Protein AF-A0A139D2P1-F1 (afdb_monomer_lite)

Foldseek 3Di:
DDQDQDPCLVVQLVPDDDDDPDFPLQNVLVNLLSCVVRRVQEAEEEQPCCVPSSNDHPVFDECDVPDRRTRYYHNHNQQQVRLQVLLVVQVVDSHAYEYEDALLCVVVNVVSVVVCVVVVRNYHYRHPQAAPVVPPVPDSRGDDPRPD

pLDDT: mean 96.01, std 5.91, range [55.03, 98.88]

Sequence (148 aa):
MSLKLPVDLKEEIMDLEIEAPIATRKSAGAALAKAFEIVPYLVGGSADLAPSTKTYNGEYGEVQKGDYSGRNLRFGVREHAMGAVVNGISLHQGFRPFAATFLVFSDYMRPAIRLAALMKQPVIYVFTHDSIFVGEDGPTHQPVEHVE

Secondary structure (DSSP, 8-state):
--PPPPTTHHHHHHT----SS--HHHHHHHHHHHHHHH-TTEEEEESS-HHHHT---TTS-B-BTTB----EEE--S-HHHHHHHHHHHHHH-S-EEEEEEEGGGHHHHHHHHHHHHHTT---EEEEE--SGGG-TT-GGGS-SSS--

Radius of gyration: 15.49 Å; chains: 1; bounding box: 38×34×37 Å

Structure (mmCIF, N/CA/C/O backbone):
data_AF-A0A139D2P1-F1
#
_entry.id   AF-A0A139D2P1-F1
#
loop_
_atom_site.group_PDB
_atom_site.id
_atom_site.type_symbol
_atom_site.label_atom_id
_atom_site.label_alt_id
_atom_site.label_comp_id
_atom_site.label_asym_id
_atom_site.label_entity_id
_atom_site.label_seq_id
_atom_site.pdbx_PDB_ins_code
_atom_site.Cartn_x
_atom_site.Cartn_y
_atom_site.Cartn_z
_atom_site.occupancy
_atom_site.B_iso_or_equiv
_atom_site.auth_seq_id
_atom_site.auth_comp_id
_atom_site.auth_asym_id
_atom_site.auth_atom_id
_atom_site.pdbx_PDB_model_num
ATOM 1 N N . MET A 1 1 ? -18.059 6.715 12.583 1.00 55.03 1 MET A N 1
ATOM 2 C CA . MET A 1 1 ? -17.068 7.515 13.349 1.00 55.03 1 MET A CA 1
ATOM 3 C C . MET A 1 1 ? -16.156 8.226 12.361 1.00 55.03 1 MET A C 1
ATOM 5 O O . MET A 1 1 ? -15.682 7.580 11.439 1.00 55.03 1 MET A O 1
ATOM 9 N N . SER A 1 2 ? -15.919 9.530 12.522 1.00 70.69 2 SER A N 1
ATOM 10 C CA . SER A 1 2 ? -14.915 10.246 11.720 1.00 70.69 2 SER A CA 1
ATOM 11 C C . SER A 1 2 ? -13.520 9.892 12.245 1.00 70.69 2 SER A C 1
ATOM 13 O O . SER A 1 2 ? -13.217 10.190 13.401 1.00 70.69 2 SER A O 1
ATOM 15 N N . LEU A 1 3 ? -12.701 9.211 11.435 1.00 86.25 3 LEU A N 1
ATOM 16 C CA . LEU A 1 3 ? -11.292 8.976 11.759 1.00 86.25 3 LEU A CA 1
ATOM 17 C C . LEU A 1 3 ? -10.577 10.325 11.804 1.00 86.25 3 LEU A C 1
ATOM 19 O O . LEU A 1 3 ? -10.519 11.029 10.796 1.00 86.25 3 LEU A O 1
ATOM 23 N N . LYS A 1 4 ? -10.037 10.683 12.968 1.00 86.94 4 LYS A N 1
ATOM 24 C CA . LYS A 1 4 ? -9.191 11.867 13.108 1.00 86.94 4 LYS A CA 1
ATOM 25 C C . LYS A 1 4 ? -7.755 11.476 12.797 1.00 86.94 4 LYS A C 1
ATOM 27 O O . LYS A 1 4 ? -7.248 10.500 13.353 1.00 86.94 4 LYS A O 1
ATOM 32 N N . LEU A 1 5 ? -7.122 12.210 11.889 1.00 87.62 5 LEU A N 1
ATOM 33 C CA . LEU A 1 5 ? -5.680 12.107 11.709 1.00 87.62 5 LEU A CA 1
ATOM 34 C C . LEU A 1 5 ? -4.988 12.626 12.980 1.00 87.62 5 LEU A C 1
ATOM 36 O O . LEU A 1 5 ? -5.475 13.601 13.562 1.00 87.62 5 LEU A O 1
ATOM 40 N N . PRO A 1 6 ? -3.895 11.986 13.418 1.00 87.50 6 PRO A N 1
ATOM 41 C CA . PRO A 1 6 ? -2.994 12.562 14.412 1.00 87.50 6 PRO A CA 1
ATOM 42 C C . PRO A 1 6 ? -2.511 13.945 13.946 1.00 87.50 6 PRO A C 1
ATOM 44 O O . PRO A 1 6 ? -2.293 14.149 12.750 1.00 87.50 6 PRO A O 1
ATOM 47 N N . VAL A 1 7 ? -2.432 14.907 14.871 1.00 80.31 7 VAL A N 1
ATOM 48 C CA . VAL A 1 7 ? -2.193 16.336 14.561 1.00 80.31 7 VAL A CA 1
ATOM 49 C C . VAL A 1 7 ? -0.799 16.563 13.962 1.00 80.31 7 VAL A C 1
ATOM 51 O O . VAL A 1 7 ? -0.619 17.443 13.128 1.00 80.31 7 VAL A O 1
ATOM 54 N N . ASP A 1 8 ? 0.142 15.716 14.345 1.00 90.19 8 ASP A N 1
ATOM 55 C CA . ASP A 1 8 ? 1.571 15.709 14.046 1.00 90.19 8 ASP A CA 1
ATOM 56 C C . ASP A 1 8 ? 1.956 14.814 12.857 1.00 90.19 8 ASP A C 1
ATOM 58 O O . ASP A 1 8 ? 3.090 14.878 12.393 1.00 90.19 8 ASP A O 1
ATOM 62 N N . LEU A 1 9 ? 1.029 14.020 12.298 1.00 91.19 9 LEU A N 1
ATOM 63 C CA . LEU A 1 9 ? 1.348 13.023 11.261 1.00 91.19 9 LEU A CA 1
ATOM 64 C C . LEU A 1 9 ? 2.147 13.608 10.088 1.00 91.19 9 LEU A C 1
ATOM 66 O O . LEU A 1 9 ? 3.048 12.962 9.566 1.00 91.19 9 LEU A O 1
ATOM 70 N N . LYS A 1 10 ? 1.787 14.808 9.627 1.00 92.00 10 LYS A N 1
ATOM 71 C CA . LYS A 1 10 ? 2.475 15.433 8.494 1.00 92.00 10 LYS A CA 1
ATOM 72 C C . LYS A 1 10 ? 3.916 15.801 8.852 1.00 92.00 10 LYS A C 1
ATOM 74 O O . LYS A 1 10 ? 4.801 15.540 8.047 1.00 92.00 10 LYS A O 1
ATOM 79 N N . GLU A 1 11 ? 4.118 16.418 10.011 1.00 94.00 11 GLU A N 1
ATOM 80 C CA . GLU A 1 11 ? 5.431 16.866 10.490 1.00 94.00 11 GLU A CA 1
ATOM 81 C C . GLU A 1 11 ? 6.333 15.652 10.720 1.00 94.00 11 GLU A C 1
ATOM 83 O O . GLU A 1 11 ? 7.369 15.532 10.079 1.00 94.00 11 GLU A O 1
ATOM 88 N N . GLU A 1 12 ? 5.843 14.657 11.460 1.00 94.12 12 GLU A N 1
ATOM 89 C CA . GLU A 1 12 ? 6.552 13.405 11.747 1.00 94.12 12 GLU A CA 1
ATOM 90 C C . GLU A 1 12 ? 7.000 12.633 10.494 1.00 94.12 12 GLU A C 1
ATOM 92 O O . GLU A 1 12 ? 8.020 11.949 10.522 1.00 94.12 12 GLU A O 1
ATOM 97 N N . ILE A 1 13 ? 6.242 12.704 9.394 1.00 93.94 13 ILE A N 1
ATOM 98 C CA . ILE A 1 13 ? 6.622 12.073 8.120 1.00 93.94 13 ILE A CA 1
ATOM 99 C C . ILE A 1 13 ? 7.617 12.939 7.339 1.00 93.94 13 ILE A C 1
ATOM 101 O O . ILE A 1 13 ? 8.504 12.393 6.685 1.00 93.94 13 ILE A O 1
ATOM 105 N N . MET A 1 14 ? 7.465 14.266 7.365 1.00 91.50 14 MET A N 1
ATOM 106 C CA . MET A 1 14 ? 8.364 15.188 6.661 1.00 91.50 14 MET A CA 1
ATOM 107 C C . MET A 1 14 ? 9.737 15.301 7.329 1.00 91.50 14 MET A C 1
ATOM 109 O O . MET A 1 14 ? 10.720 15.519 6.625 1.00 91.50 14 MET A O 1
ATOM 113 N N . ASP A 1 15 ? 9.800 15.098 8.643 1.00 94.12 15 ASP A N 1
ATOM 114 C CA . ASP A 1 15 ? 11.029 15.154 9.436 1.00 94.12 15 ASP A CA 1
ATOM 115 C C . ASP A 1 15 ? 11.814 13.829 9.418 1.00 94.12 15 ASP A C 1
ATOM 117 O O . ASP A 1 15 ? 12.882 13.726 10.021 1.00 94.12 15 ASP A O 1
ATOM 121 N N . LEU A 1 16 ? 11.324 12.800 8.710 1.00 94.25 16 LEU A N 1
ATOM 122 C CA . LEU A 1 16 ? 12.067 11.555 8.520 1.00 94.25 16 LEU A CA 1
ATOM 123 C C . LEU A 1 16 ? 13.367 11.808 7.751 1.00 94.25 16 LEU A C 1
ATOM 125 O O . LEU A 1 16 ? 13.364 12.115 6.556 1.00 94.25 16 LEU A O 1
ATOM 129 N N . GLU A 1 17 ? 14.493 11.569 8.416 1.00 94.00 17 GLU A N 1
ATOM 130 C CA . GLU A 1 17 ? 15.806 11.565 7.780 1.00 94.00 17 GLU A CA 1
ATOM 131 C C . GLU A 1 17 ? 15.959 10.317 6.896 1.00 94.00 17 GLU A C 1
ATOM 133 O O . GLU A 1 17 ? 16.138 9.194 7.372 1.00 94.00 17 GLU A O 1
ATOM 138 N N . ILE A 1 18 ? 15.872 10.509 5.578 1.00 93.31 18 ILE A N 1
ATOM 139 C CA . ILE A 1 18 ? 16.052 9.450 4.582 1.00 93.31 18 ILE A CA 1
ATOM 140 C C . ILE A 1 18 ? 17.279 9.779 3.733 1.00 93.31 18 ILE A C 1
ATOM 142 O O . ILE A 1 18 ? 17.271 10.720 2.941 1.00 93.31 18 ILE A O 1
ATOM 146 N N . GLU A 1 19 ? 18.327 8.970 3.869 1.00 93.94 19 GLU A N 1
ATOM 147 C CA . GLU A 1 19 ? 19.555 9.119 3.087 1.00 93.94 19 GLU A CA 1
ATOM 148 C C . GLU A 1 19 ? 19.304 8.849 1.591 1.00 93.94 19 GLU A C 1
ATOM 150 O O . GLU A 1 19 ? 18.708 7.836 1.210 1.00 93.94 19 GLU A O 1
ATOM 155 N N . ALA A 1 20 ? 19.772 9.764 0.738 1.00 92.69 20 ALA A N 1
ATOM 156 C CA . ALA A 1 20 ? 19.673 9.690 -0.718 1.00 92.69 20 ALA A CA 1
ATOM 157 C C . ALA A 1 20 ? 21.047 9.371 -1.352 1.00 92.69 20 ALA A C 1
ATOM 159 O O . ALA A 1 20 ? 22.069 9.791 -0.812 1.00 92.69 20 ALA A O 1
ATOM 160 N N . PRO A 1 21 ? 21.104 8.693 -2.519 1.00 94.56 21 PRO A N 1
ATOM 161 C CA . PRO A 1 21 ? 19.982 8.293 -3.370 1.00 94.56 21 PRO A CA 1
ATOM 162 C C . PRO A 1 21 ? 19.259 7.034 -2.871 1.00 94.56 21 PRO A C 1
ATOM 164 O O . PRO A 1 21 ? 19.872 6.069 -2.417 1.00 94.56 21 PRO A O 1
ATOM 167 N N . ILE A 1 22 ? 17.932 7.018 -3.013 1.00 96.94 22 ILE A N 1
ATOM 168 C CA . ILE A 1 22 ? 17.082 5.903 -2.588 1.00 96.94 22 ILE A CA 1
ATOM 169 C C . ILE A 1 22 ? 15.903 5.717 -3.547 1.00 96.94 22 ILE A C 1
ATOM 171 O O . ILE A 1 22 ? 15.358 6.681 -4.078 1.00 96.94 22 ILE A O 1
ATOM 175 N N . ALA A 1 23 ? 15.482 4.469 -3.763 1.00 97.50 23 ALA A N 1
ATOM 176 C CA . ALA A 1 23 ? 14.272 4.185 -4.529 1.00 97.50 23 ALA A CA 1
ATOM 177 C C . ALA A 1 23 ? 13.020 4.650 -3.766 1.00 97.50 23 ALA A C 1
ATOM 179 O O . ALA A 1 23 ? 12.894 4.382 -2.568 1.00 97.50 23 ALA A O 1
ATOM 180 N N . THR A 1 24 ? 12.053 5.239 -4.473 1.00 97.44 24 THR A N 1
ATOM 181 C CA . THR A 1 24 ? 10.792 5.742 -3.894 1.00 97.44 24 THR A CA 1
ATOM 182 C C . THR A 1 24 ? 10.011 4.667 -3.141 1.00 97.44 24 THR A C 1
ATOM 184 O O . THR A 1 24 ? 9.468 4.943 -2.082 1.00 97.44 24 THR A O 1
ATOM 187 N N . ARG A 1 25 ? 10.025 3.405 -3.596 1.00 97.88 25 ARG A N 1
ATOM 188 C CA . ARG A 1 25 ? 9.437 2.279 -2.840 1.00 97.88 25 ARG A CA 1
ATOM 189 C C . ARG A 1 25 ? 10.049 2.106 -1.445 1.00 97.88 25 ARG A C 1
ATOM 191 O O . ARG A 1 25 ? 9.350 1.749 -0.507 1.00 97.88 25 ARG A O 1
ATOM 198 N N . LYS A 1 26 ? 11.356 2.348 -1.290 1.00 97.56 26 LYS A N 1
ATOM 199 C CA . LYS A 1 26 ? 12.063 2.176 -0.013 1.00 97.56 26 LYS A CA 1
ATOM 200 C C . LYS A 1 26 ? 11.828 3.379 0.903 1.00 97.56 26 LYS A C 1
ATOM 202 O O . LYS A 1 26 ? 11.565 3.162 2.081 1.00 97.56 26 LYS A O 1
ATOM 207 N N . SER A 1 27 ? 11.848 4.606 0.378 1.00 96.94 27 SER A N 1
ATOM 208 C CA . SER A 1 27 ? 11.469 5.789 1.166 1.00 96.94 27 SER A CA 1
ATOM 209 C C . SER A 1 27 ? 9.985 5.770 1.556 1.00 96.94 27 SER A C 1
ATOM 211 O O . SER A 1 27 ? 9.658 6.045 2.706 1.00 96.94 27 SER A O 1
ATOM 213 N N . ALA A 1 28 ? 9.093 5.334 0.661 1.00 96.56 28 ALA A N 1
ATOM 214 C CA . ALA A 1 28 ? 7.681 5.103 0.970 1.00 96.56 28 ALA A CA 1
ATOM 215 C C . ALA A 1 28 ? 7.490 4.011 2.034 1.00 96.56 28 ALA A C 1
ATOM 217 O O . ALA A 1 28 ? 6.628 4.155 2.894 1.00 96.56 28 ALA A O 1
ATOM 218 N N . GLY A 1 29 ? 8.307 2.952 2.024 1.00 97.38 29 GLY A N 1
ATOM 219 C CA . GLY A 1 29 ? 8.312 1.942 3.085 1.00 97.38 29 GLY A CA 1
ATOM 220 C C . GLY A 1 29 ? 8.709 2.508 4.453 1.00 97.38 29 GLY A C 1
ATOM 221 O O . GLY A 1 29 ? 8.070 2.181 5.450 1.00 97.38 29 GLY A O 1
ATOM 222 N N . ALA A 1 30 ? 9.704 3.402 4.507 1.00 96.56 30 ALA A N 1
ATOM 223 C CA . ALA A 1 30 ? 10.086 4.099 5.741 1.00 96.56 30 ALA A CA 1
ATOM 224 C C . ALA A 1 30 ? 8.962 5.022 6.247 1.00 96.56 30 ALA A C 1
ATOM 226 O O . ALA A 1 30 ? 8.582 4.955 7.415 1.00 96.56 30 ALA A O 1
ATOM 227 N N . ALA A 1 31 ? 8.361 5.811 5.351 1.00 96.38 31 ALA A N 1
ATOM 228 C CA . ALA A 1 31 ? 7.203 6.640 5.677 1.00 96.38 31 ALA A CA 1
ATOM 229 C C . ALA A 1 31 ? 6.006 5.798 6.152 1.00 96.38 31 ALA A C 1
ATOM 231 O O . ALA A 1 31 ? 5.330 6.159 7.112 1.00 96.38 31 ALA A O 1
ATOM 232 N N . LEU A 1 32 ? 5.756 4.644 5.524 1.00 96.88 32 LEU A N 1
ATOM 233 C CA . LEU A 1 32 ? 4.700 3.726 5.939 1.00 96.88 32 LEU A CA 1
ATOM 234 C C . LEU A 1 32 ? 4.981 3.150 7.332 1.00 96.88 32 LEU A C 1
ATOM 236 O O . LEU A 1 32 ? 4.065 3.106 8.146 1.00 96.88 32 LEU A O 1
ATOM 240 N N . ALA A 1 33 ? 6.219 2.749 7.630 1.00 96.25 33 ALA A N 1
ATOM 241 C CA . ALA A 1 33 ? 6.594 2.247 8.952 1.00 96.25 33 ALA A CA 1
ATOM 242 C C . ALA A 1 33 ? 6.310 3.283 10.052 1.00 96.25 33 ALA A C 1
ATOM 244 O O . ALA A 1 33 ? 5.616 2.970 11.019 1.00 96.25 33 ALA A O 1
ATOM 245 N N . LYS A 1 34 ? 6.716 4.538 9.837 1.00 96.06 34 LYS A N 1
ATOM 246 C CA . LYS A 1 34 ? 6.406 5.658 10.736 1.00 96.06 34 LYS A CA 1
ATOM 247 C C . LYS A 1 34 ? 4.900 5.927 10.841 1.00 96.06 34 LYS A C 1
ATOM 249 O O . LYS A 1 34 ? 4.367 6.140 11.927 1.00 96.06 34 LYS A O 1
ATOM 254 N N . ALA A 1 35 ? 4.169 5.846 9.728 1.00 95.81 35 ALA A N 1
ATOM 255 C CA . ALA A 1 35 ? 2.714 5.990 9.735 1.00 95.81 35 ALA A CA 1
ATOM 256 C C . ALA A 1 35 ? 2.015 4.873 10.530 1.00 95.81 35 ALA A C 1
ATOM 258 O O . ALA A 1 35 ? 0.984 5.122 11.153 1.00 95.81 35 ALA A O 1
ATOM 259 N N . PHE A 1 36 ? 2.557 3.652 10.547 1.00 95.44 36 PHE A N 1
ATOM 260 C CA . PHE A 1 36 ? 2.042 2.568 11.384 1.00 95.44 36 PHE A CA 1
ATOM 261 C C . PHE A 1 36 ? 2.138 2.907 12.880 1.00 95.44 36 PHE A C 1
ATOM 263 O O . PHE A 1 36 ? 1.177 2.638 13.604 1.00 95.44 36 PHE A O 1
ATOM 270 N N . GLU A 1 37 ? 3.231 3.532 13.321 1.00 94.38 37 GLU A N 1
ATOM 271 C CA . GLU A 1 37 ? 3.435 3.957 14.716 1.00 94.38 37 GLU A CA 1
ATOM 272 C C . GLU A 1 37 ? 2.400 4.997 15.157 1.00 94.38 37 GLU A C 1
ATOM 274 O O . GLU A 1 37 ? 1.813 4.886 16.232 1.00 94.38 37 GLU A O 1
ATOM 279 N N . ILE A 1 38 ? 2.142 5.985 14.300 1.00 94.88 38 ILE A N 1
ATOM 280 C CA . ILE A 1 38 ? 1.359 7.176 14.653 1.00 94.88 38 ILE A CA 1
ATOM 281 C C . ILE A 1 38 ? -0.140 6.977 14.390 1.00 94.88 38 ILE A C 1
ATOM 283 O O . ILE A 1 38 ? -0.990 7.533 15.085 1.00 94.88 38 ILE A O 1
ATOM 287 N N . VAL A 1 39 ? -0.500 6.170 13.387 1.00 95.62 39 VAL A N 1
ATOM 288 C CA . VAL A 1 39 ? -1.887 5.966 12.949 1.00 95.62 39 VAL A CA 1
ATOM 289 C C . VAL A 1 39 ? -2.362 4.572 13.375 1.00 95.62 39 VAL A C 1
ATOM 291 O O . VAL A 1 39 ? -2.236 3.630 12.594 1.00 95.62 39 VAL A O 1
ATOM 294 N N . PRO A 1 40 ? -2.963 4.391 14.570 1.00 93.75 40 PRO A N 1
ATOM 295 C CA . PRO A 1 40 ? -3.283 3.061 15.113 1.00 93.75 40 PRO A CA 1
ATOM 296 C C . PRO A 1 40 ? -4.319 2.286 14.288 1.00 93.75 40 PRO A C 1
ATOM 298 O O . PRO A 1 40 ? -4.396 1.064 14.363 1.00 93.75 40 PRO A O 1
ATOM 301 N N . TYR A 1 41 ? -5.109 2.992 13.480 1.00 95.50 41 TYR A N 1
ATOM 302 C CA . TYR A 1 41 ? -6.130 2.417 12.609 1.00 95.50 41 TYR A CA 1
ATOM 303 C C . TYR A 1 41 ? -5.643 2.153 11.172 1.00 95.50 41 TYR A C 1
ATOM 305 O O . TYR A 1 41 ? -6.445 1.762 10.322 1.00 95.50 41 TYR A O 1
ATOM 313 N N . LEU A 1 42 ? -4.362 2.388 10.861 1.00 97.44 42 LEU A N 1
ATOM 314 C CA . LEU A 1 42 ? -3.773 2.034 9.567 1.00 97.44 42 LEU A CA 1
ATOM 315 C C . LEU A 1 42 ? -3.561 0.518 9.499 1.00 97.44 42 LEU A C 1
ATOM 317 O O . LEU A 1 42 ? -2.871 -0.053 10.343 1.00 97.44 42 LEU A O 1
ATOM 321 N N . VAL A 1 43 ? -4.149 -0.121 8.494 1.00 98.25 43 VAL A N 1
ATOM 322 C CA . VAL A 1 43 ? -4.049 -1.567 8.248 1.00 98.25 43 VAL A CA 1
ATOM 323 C C . VAL A 1 43 ? -3.876 -1.803 6.758 1.00 98.25 43 VAL A C 1
ATOM 325 O O . VAL A 1 43 ? -4.311 -0.991 5.944 1.00 98.25 43 VAL A O 1
ATOM 328 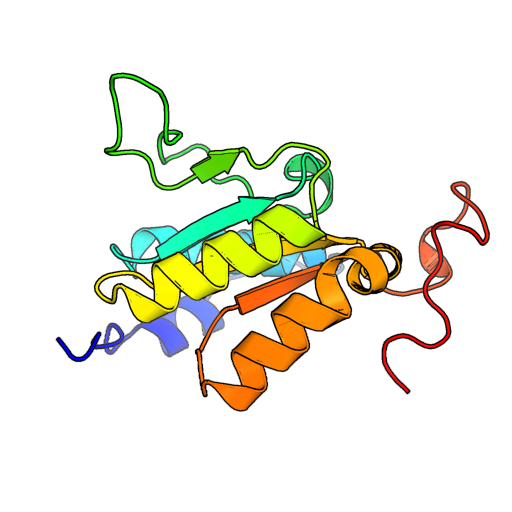N N . GLY A 1 44 ? -3.265 -2.909 6.363 1.00 98.44 44 GLY A N 1
ATOM 329 C CA . GLY A 1 44 ? -3.097 -3.183 4.942 1.00 98.44 44 GLY A CA 1
ATOM 330 C C . GLY A 1 44 ? -2.045 -4.226 4.659 1.00 98.44 44 GLY A C 1
ATOM 331 O O . GLY A 1 44 ? -1.516 -4.874 5.559 1.00 98.44 44 GLY A O 1
ATOM 332 N N . GLY A 1 45 ? -1.745 -4.391 3.383 1.00 98.56 45 GLY A N 1
ATOM 333 C CA . GLY A 1 45 ? -0.697 -5.293 2.950 1.00 98.56 45 GLY A CA 1
ATOM 334 C C . GLY A 1 45 ? -0.607 -5.363 1.440 1.00 98.56 45 GLY A C 1
ATOM 335 O O . GLY A 1 45 ? -1.026 -4.451 0.729 1.00 98.56 45 GLY A O 1
ATOM 336 N N . SER A 1 46 ? -0.040 -6.459 0.957 1.00 98.62 46 SER A N 1
ATOM 337 C CA . SER A 1 46 ? 0.269 -6.651 -0.457 1.00 98.62 46 SER A CA 1
ATOM 338 C C . SER A 1 46 ? -0.341 -7.929 -1.011 1.00 98.62 46 SER A C 1
ATOM 340 O O . SER A 1 46 ? -0.500 -8.910 -0.273 1.00 98.62 46 SER A O 1
ATOM 342 N N . ALA A 1 47 ? -0.518 -7.964 -2.327 1.00 98.50 47 ALA A N 1
ATOM 343 C CA . ALA A 1 47 ? -0.812 -9.183 -3.065 1.00 98.50 47 ALA A CA 1
ATOM 344 C C . ALA A 1 47 ? 0.442 -10.076 -3.209 1.00 98.50 47 ALA A C 1
ATOM 346 O O . ALA A 1 47 ? 1.013 -10.185 -4.280 1.00 98.50 47 ALA A O 1
ATOM 347 N N . ASP A 1 48 ? 0.921 -10.647 -2.097 1.00 98.38 48 ASP A N 1
ATOM 348 C CA . ASP A 1 48 ? 2.139 -11.487 -2.008 1.00 98.38 48 ASP A CA 1
ATOM 349 C C . ASP A 1 48 ? 3.472 -10.810 -2.394 1.00 98.38 48 ASP A C 1
ATOM 351 O O . ASP A 1 48 ? 4.509 -11.448 -2.524 1.00 98.38 48 ASP A O 1
ATOM 355 N N . LEU A 1 49 ? 3.476 -9.482 -2.516 1.00 98.06 49 LEU A N 1
ATOM 356 C CA . LEU A 1 49 ? 4.641 -8.710 -2.957 1.00 98.06 49 LEU A CA 1
ATOM 357 C C . LEU A 1 49 ? 5.290 -7.871 -1.847 1.00 98.06 49 LEU A C 1
ATOM 359 O O . LEU A 1 49 ? 6.083 -6.985 -2.143 1.00 98.06 49 LEU A O 1
ATOM 363 N N . ALA A 1 50 ? 4.995 -8.134 -0.571 1.00 96.44 50 ALA A N 1
ATOM 364 C CA . ALA A 1 50 ? 5.367 -7.259 0.549 1.00 96.44 50 ALA A CA 1
ATOM 365 C C . ALA A 1 50 ? 6.872 -6.917 0.622 1.00 96.44 50 ALA A C 1
ATOM 367 O O . ALA A 1 50 ? 7.204 -5.748 0.849 1.00 96.44 50 ALA A O 1
ATOM 368 N N . PRO A 1 51 ? 7.800 -7.876 0.400 1.00 95.25 51 PRO A N 1
ATOM 369 C CA . PRO A 1 51 ? 9.233 -7.581 0.347 1.00 95.25 51 PRO A CA 1
ATOM 370 C C . PRO A 1 51 ? 9.629 -6.677 -0.830 1.00 95.25 51 PRO A C 1
ATOM 372 O O . PRO A 1 51 ? 10.574 -5.889 -0.708 1.00 95.25 51 PRO A O 1
ATOM 375 N N . SER A 1 52 ? 8.911 -6.780 -1.950 1.00 97.81 52 SER A N 1
ATOM 376 C CA . SER A 1 52 ? 9.160 -6.052 -3.199 1.00 97.81 52 SER A CA 1
ATOM 377 C C . SER A 1 52 ? 8.540 -4.654 -3.183 1.00 97.81 52 SER A C 1
ATOM 379 O O . SER A 1 52 ? 9.182 -3.693 -3.609 1.00 97.81 52 SER A O 1
ATOM 381 N N . THR A 1 53 ? 7.326 -4.521 -2.641 1.00 98.19 53 THR A N 1
ATOM 382 C CA . THR A 1 53 ? 6.607 -3.247 -2.479 1.00 98.19 53 THR A CA 1
ATOM 383 C C . THR A 1 53 ? 7.073 -2.452 -1.262 1.00 98.19 53 THR A C 1
ATOM 385 O O . THR A 1 53 ? 6.770 -1.268 -1.174 1.00 98.19 53 THR A O 1
ATOM 388 N N . LYS A 1 54 ? 7.820 -3.081 -0.340 1.00 98.12 54 LYS A N 1
ATOM 389 C CA . LYS A 1 54 ? 8.287 -2.500 0.935 1.00 98.12 54 LYS A CA 1
ATOM 390 C C . LYS A 1 54 ? 7.143 -2.078 1.860 1.00 98.12 54 LYS A C 1
ATOM 392 O O . LYS A 1 54 ? 7.215 -1.044 2.512 1.00 98.12 54 LYS A O 1
ATOM 397 N N . THR A 1 55 ? 6.096 -2.902 1.933 1.00 98.25 55 THR A N 1
ATOM 398 C CA . THR A 1 55 ? 4.877 -2.583 2.698 1.00 98.25 55 THR A CA 1
ATOM 399 C C . THR A 1 55 ? 4.605 -3.484 3.902 1.00 98.25 55 THR A C 1
ATOM 401 O O . THR A 1 55 ? 3.544 -3.370 4.509 1.00 98.25 55 THR A O 1
ATOM 404 N N . TYR A 1 56 ? 5.516 -4.400 4.237 1.00 97.69 56 TYR A N 1
ATOM 405 C CA . TYR A 1 56 ? 5.422 -5.194 5.465 1.00 97.69 56 TYR A CA 1
ATOM 406 C C . TYR A 1 56 ? 6.094 -4.456 6.621 1.00 97.69 56 TYR A C 1
ATOM 408 O O . TYR A 1 56 ? 7.242 -4.033 6.477 1.00 97.69 56 TYR A O 1
ATOM 416 N N . ASN A 1 57 ? 5.415 -4.350 7.762 1.00 95.62 57 ASN A N 1
ATOM 417 C CA . ASN A 1 57 ? 6.007 -3.818 8.987 1.00 95.62 57 ASN A CA 1
ATOM 418 C C . ASN A 1 57 ? 6.185 -4.943 10.016 1.00 95.62 57 ASN A C 1
ATOM 420 O O . ASN A 1 57 ? 5.197 -5.524 10.461 1.00 95.62 57 ASN A O 1
ATOM 424 N N . GLY A 1 58 ? 7.436 -5.243 10.379 1.00 95.19 58 GLY A N 1
ATOM 425 C CA . GLY A 1 58 ? 7.786 -6.331 11.298 1.00 95.19 58 GLY A CA 1
ATOM 426 C C . GLY A 1 58 ? 7.403 -6.096 12.761 1.00 95.19 58 GLY A C 1
ATOM 427 O O . GLY A 1 58 ? 7.279 -7.068 13.496 1.00 95.19 58 GLY A O 1
ATOM 428 N N . GLU A 1 59 ? 7.151 -4.847 13.162 1.00 96.00 59 GLU A N 1
ATOM 429 C CA . GLU A 1 59 ? 6.743 -4.494 14.531 1.00 96.00 59 GLU A CA 1
ATOM 430 C C . GLU A 1 59 ? 5.277 -4.859 14.828 1.00 96.00 59 GLU A C 1
ATOM 432 O O . GLU A 1 59 ? 4.845 -4.863 15.980 1.00 96.00 59 GLU A O 1
ATOM 437 N N . TYR A 1 60 ? 4.487 -5.176 13.794 1.00 96.19 60 TYR A N 1
ATOM 438 C CA . TYR A 1 60 ? 3.063 -5.479 13.924 1.00 96.19 60 TYR A CA 1
ATOM 439 C C . TYR A 1 60 ? 2.730 -6.888 13.434 1.00 96.19 60 TYR A C 1
ATOM 441 O O . TYR A 1 60 ? 3.230 -7.357 12.413 1.00 96.19 60 TYR A O 1
ATOM 449 N N . GLY A 1 61 ? 1.811 -7.551 14.137 1.00 96.62 61 GLY A N 1
ATOM 450 C CA . GLY A 1 61 ? 1.343 -8.888 13.780 1.00 96.62 61 GLY A CA 1
ATOM 451 C C . GLY A 1 61 ? 0.559 -8.945 12.465 1.00 96.62 61 GLY A C 1
ATOM 452 O O . GLY A 1 61 ? 0.124 -7.930 11.904 1.00 96.62 61 GLY A O 1
ATOM 453 N N . GLU A 1 62 ? 0.344 -10.169 11.995 1.00 97.69 62 GLU A N 1
ATOM 454 C CA . GLU A 1 62 ? -0.510 -10.480 10.851 1.00 97.69 62 GLU A CA 1
ATOM 455 C C . GLU A 1 62 ? -1.944 -10.765 11.297 1.00 97.69 62 GLU A C 1
ATOM 457 O O . GLU A 1 62 ? -2.171 -11.304 12.376 1.00 97.69 62 GLU A O 1
ATOM 462 N N . VAL A 1 63 ? -2.920 -10.447 10.450 1.00 97.75 63 VAL A N 1
ATOM 463 C CA . VAL A 1 63 ? -4.300 -10.896 10.664 1.00 97.75 63 VAL A CA 1
ATOM 464 C C . VAL A 1 63 ? -4.398 -12.366 10.269 1.00 97.75 63 VAL A C 1
ATOM 466 O O . VAL A 1 63 ? -4.239 -12.705 9.095 1.00 97.75 63 VAL A O 1
ATOM 469 N N . GLN A 1 64 ? -4.679 -13.236 11.236 1.00 97.00 64 GLN A N 1
ATOM 470 C CA . GLN A 1 64 ? -4.731 -14.683 11.042 1.00 97.00 64 GLN A CA 1
ATOM 471 C C . GLN A 1 64 ? -5.957 -15.301 11.719 1.00 97.00 64 GLN A C 1
ATOM 473 O O . GLN A 1 64 ? -6.622 -14.716 12.574 1.00 97.00 64 GLN A O 1
ATOM 478 N N . LYS A 1 65 ? -6.293 -16.533 11.331 1.00 97.00 65 LYS A N 1
ATOM 479 C CA . LYS A 1 65 ? -7.374 -17.273 11.990 1.00 97.00 65 LYS A CA 1
ATOM 480 C C . LYS A 1 65 ? -7.025 -17.481 13.467 1.00 97.00 65 LYS A C 1
ATOM 482 O O . LYS A 1 65 ? -6.034 -18.132 13.777 1.00 97.00 65 LYS A O 1
ATOM 487 N N . GLY A 1 66 ? -7.889 -16.999 14.357 1.00 97.06 66 GLY A N 1
ATOM 488 C CA . GLY A 1 66 ? -7.698 -17.109 15.806 1.00 97.06 66 GLY A CA 1
ATOM 489 C C . GLY A 1 66 ? -6.948 -15.932 16.435 1.00 97.06 66 GLY A C 1
ATOM 490 O O . GLY A 1 66 ? -6.977 -15.814 17.654 1.00 97.06 66 GLY A O 1
ATOM 491 N N . ASP A 1 67 ? -6.366 -15.037 15.630 1.00 95.50 67 ASP A N 1
ATOM 492 C CA . ASP A 1 67 ? -5.797 -13.767 16.084 1.00 95.50 67 ASP A CA 1
ATOM 493 C C . ASP A 1 67 ? -6.007 -12.674 15.023 1.00 95.50 67 ASP A C 1
ATOM 495 O O . ASP A 1 67 ? -5.322 -12.603 14.001 1.00 95.50 67 ASP A O 1
ATOM 499 N N . TYR A 1 68 ? -6.987 -11.810 15.280 1.00 96.69 68 TYR A N 1
ATOM 500 C CA . TYR A 1 68 ? -7.360 -10.708 14.392 1.00 96.69 68 TYR A CA 1
ATOM 501 C C . TYR A 1 68 ? -6.796 -9.355 14.850 1.00 96.69 68 TYR A C 1
ATOM 503 O O . TYR A 1 68 ? -7.218 -8.321 14.339 1.00 96.69 68 TYR A O 1
ATOM 511 N N . SER A 1 69 ? -5.878 -9.349 15.823 1.00 96.00 69 SER A N 1
ATOM 512 C CA . SER A 1 69 ? -5.282 -8.122 16.373 1.00 96.00 69 SER A CA 1
ATOM 513 C C . SER A 1 69 ? -4.181 -7.523 15.489 1.00 96.00 69 SER A C 1
ATOM 515 O O . SER A 1 69 ? -3.802 -6.363 15.667 1.00 96.00 69 SER A O 1
ATOM 517 N N . GLY A 1 70 ? -3.681 -8.297 14.519 1.00 97.00 70 GLY A N 1
ATOM 518 C CA . GLY A 1 70 ? -2.654 -7.868 13.579 1.00 97.00 70 GLY A CA 1
ATOM 519 C C . GLY A 1 70 ? -3.080 -6.714 12.668 1.00 97.00 70 GLY A C 1
ATOM 520 O O . GLY A 1 70 ? -4.259 -6.408 12.490 1.00 97.00 70 GLY A O 1
ATOM 521 N N . ARG A 1 71 ? -2.087 -6.072 12.049 1.00 97.69 71 ARG A N 1
ATOM 522 C CA . ARG A 1 71 ? -2.285 -4.936 11.130 1.00 97.69 71 ARG A CA 1
ATOM 523 C C . ARG A 1 71 ? -1.736 -5.192 9.727 1.00 97.69 71 ARG A C 1
ATOM 525 O O . ARG A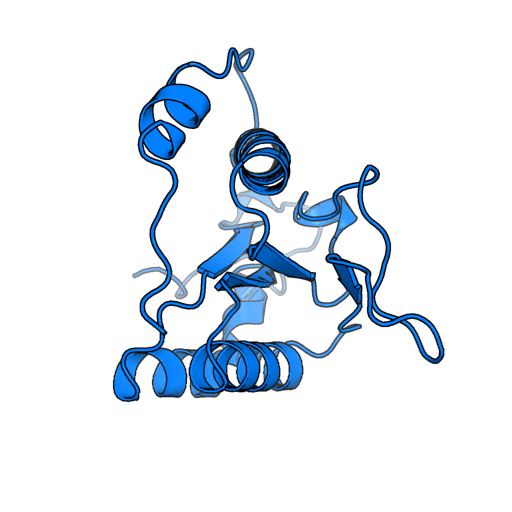 1 71 ? -2.069 -4.449 8.802 1.00 97.69 71 ARG A O 1
ATOM 532 N N . ASN A 1 72 ? -0.953 -6.261 9.561 1.00 98.31 72 ASN A N 1
ATOM 533 C CA . ASN A 1 72 ? -0.494 -6.750 8.267 1.00 98.31 72 ASN A CA 1
ATOM 534 C C . ASN A 1 72 ? -1.504 -7.756 7.678 1.00 98.31 72 ASN A C 1
ATOM 536 O O . ASN A 1 72 ? -1.803 -8.787 8.282 1.00 98.31 72 ASN A O 1
ATOM 540 N N . LEU A 1 73 ? -2.008 -7.480 6.475 1.00 98.38 73 LEU A N 1
ATOM 541 C CA . LEU A 1 73 ? -2.910 -8.351 5.715 1.00 98.38 73 LEU A CA 1
ATOM 542 C C . LEU A 1 73 ? -2.124 -9.120 4.641 1.00 98.38 73 LEU A C 1
ATOM 544 O O . LEU A 1 73 ? -1.476 -8.527 3.776 1.00 98.38 73 LEU A O 1
ATOM 548 N N . ARG A 1 74 ? -2.208 -10.454 4.656 1.00 97.88 74 ARG A N 1
ATOM 549 C CA . ARG A 1 74 ? -1.612 -11.331 3.634 1.00 97.88 74 ARG A CA 1
ATOM 550 C C . ARG A 1 74 ? -2.665 -11.714 2.594 1.00 97.88 74 ARG A C 1
ATOM 552 O O . ARG A 1 74 ? -3.384 -12.696 2.758 1.00 97.88 74 ARG A O 1
ATOM 559 N N . PHE A 1 75 ? -2.768 -10.940 1.515 1.00 98.56 75 PHE A N 1
ATOM 560 C CA . PHE A 1 75 ? -3.802 -11.164 0.496 1.00 98.56 75 PHE A CA 1
ATOM 561 C C . PHE A 1 75 ? -3.512 -12.357 -0.435 1.00 98.56 75 PHE A C 1
ATOM 563 O O . PHE A 1 75 ? -4.445 -12.923 -1.015 1.00 98.56 75 PHE A O 1
ATOM 570 N N . GLY A 1 76 ? -2.245 -12.773 -0.558 1.00 98.56 76 GLY A N 1
ATOM 571 C CA . GLY A 1 76 ? -1.781 -13.675 -1.622 1.00 98.56 76 GLY A CA 1
ATOM 572 C C . GLY A 1 76 ? -1.847 -13.010 -3.005 1.00 98.56 76 GLY A C 1
ATOM 573 O O . GLY A 1 76 ? -2.210 -11.842 -3.098 1.00 98.56 76 GLY A O 1
ATOM 574 N N . VAL A 1 77 ? -1.545 -13.742 -4.079 1.00 98.75 77 VAL A N 1
ATOM 575 C CA . VAL A 1 77 ? -1.613 -13.235 -5.468 1.00 98.75 77 VAL A CA 1
ATOM 576 C C . VAL A 1 77 ? -3.078 -13.079 -5.910 1.00 98.75 77 VAL A C 1
ATOM 578 O O . VAL A 1 77 ? -3.662 -13.971 -6.527 1.00 98.75 77 VAL A O 1
ATOM 581 N N . ARG A 1 78 ? -3.737 -12.014 -5.437 1.00 98.88 78 ARG A N 1
ATOM 582 C CA . ARG A 1 78 ? -5.190 -11.794 -5.550 1.00 98.88 78 ARG A CA 1
ATOM 583 C C . ARG A 1 78 ? -5.548 -10.308 -5.622 1.00 98.88 78 ARG A C 1
ATOM 585 O O . ARG A 1 78 ? -6.354 -9.827 -4.828 1.00 98.88 78 ARG A O 1
ATOM 592 N N . GLU A 1 79 ? -4.981 -9.570 -6.563 1.00 98.88 79 GLU A N 1
ATOM 593 C CA . GLU A 1 79 ? -5.127 -8.115 -6.703 1.00 98.88 79 GLU A CA 1
ATOM 594 C C . GLU A 1 79 ? -6.594 -7.676 -6.718 1.00 98.88 79 GLU A C 1
ATOM 596 O O . GLU A 1 79 ? -6.991 -6.791 -5.958 1.00 98.88 79 GLU A O 1
ATOM 601 N N . HIS A 1 80 ? -7.429 -8.324 -7.538 1.00 98.81 80 HIS A N 1
ATOM 602 C CA . HIS A 1 80 ? -8.843 -7.965 -7.656 1.00 98.81 80 HIS A CA 1
ATOM 603 C C . HIS A 1 80 ? -9.592 -8.115 -6.325 1.00 98.81 80 HIS A C 1
ATOM 605 O O . HIS A 1 80 ? -10.333 -7.221 -5.908 1.00 98.81 80 HIS A O 1
ATOM 611 N N . ALA A 1 81 ? -9.374 -9.240 -5.636 1.00 98.88 81 ALA A N 1
ATOM 612 C CA . ALA A 1 81 ? -9.992 -9.503 -4.343 1.00 98.88 81 ALA A CA 1
ATOM 613 C C . ALA A 1 81 ? -9.437 -8.562 -3.267 1.00 98.88 81 ALA A C 1
ATOM 615 O O . ALA A 1 81 ? -10.217 -8.008 -2.500 1.00 98.88 81 ALA A O 1
ATOM 616 N N . MET A 1 82 ? -8.122 -8.321 -3.247 1.00 98.88 82 MET A N 1
ATOM 617 C CA . MET A 1 82 ? -7.473 -7.344 -2.369 1.00 98.88 82 MET A CA 1
ATOM 618 C C . MET A 1 82 ? -8.124 -5.967 -2.517 1.00 98.88 82 MET A C 1
ATOM 620 O O . MET A 1 82 ? -8.537 -5.391 -1.514 1.00 98.88 82 MET A O 1
ATOM 624 N N . GLY A 1 83 ? -8.294 -5.480 -3.752 1.00 98.88 83 GLY A N 1
ATOM 625 C CA . GLY A 1 83 ? -8.968 -4.215 -4.049 1.00 98.88 83 GLY A CA 1
ATOM 626 C C . GLY A 1 83 ? -10.399 -4.149 -3.512 1.00 98.88 83 GLY A C 1
ATOM 627 O O . GLY A 1 83 ? -10.788 -3.170 -2.875 1.00 98.88 83 GLY A O 1
ATOM 628 N N . ALA A 1 84 ? -11.188 -5.204 -3.725 1.00 98.88 84 ALA A N 1
ATOM 629 C CA . ALA A 1 84 ? -12.551 -5.276 -3.201 1.00 98.88 84 ALA A CA 1
ATOM 630 C C . ALA A 1 84 ? -12.584 -5.324 -1.661 1.00 98.88 84 ALA A C 1
ATOM 632 O O . ALA A 1 84 ? -13.414 -4.660 -1.038 1.00 98.88 84 ALA A O 1
ATOM 633 N N . VAL A 1 85 ? -11.657 -6.058 -1.037 1.00 98.88 85 VAL A N 1
ATOM 634 C CA . VAL A 1 85 ? -11.547 -6.175 0.423 1.00 98.88 85 VAL A CA 1
ATOM 635 C C . VAL A 1 85 ? -11.199 -4.832 1.057 1.00 98.88 85 VAL A C 1
ATOM 637 O O . VAL A 1 85 ? -11.875 -4.431 2.001 1.00 98.88 85 VAL A O 1
ATOM 640 N N . VAL A 1 86 ? -10.211 -4.093 0.539 1.00 98.81 86 VAL A N 1
ATOM 641 C CA . VAL A 1 86 ? -9.852 -2.783 1.115 1.00 98.81 86 VAL A CA 1
ATOM 642 C C . VAL A 1 86 ? -10.962 -1.743 0.953 1.00 98.81 86 VAL A C 1
ATOM 644 O O . VAL A 1 86 ? -11.157 -0.924 1.850 1.00 98.81 86 VAL A O 1
ATOM 647 N N . ASN A 1 87 ? -11.767 -1.826 -0.111 1.00 98.81 87 ASN A N 1
ATOM 648 C CA . ASN A 1 87 ? -12.992 -1.032 -0.224 1.00 98.81 87 ASN A CA 1
ATOM 649 C C . ASN A 1 87 ? -14.003 -1.388 0.874 1.00 98.81 87 ASN A C 1
ATOM 651 O O . ASN A 1 87 ? -14.564 -0.490 1.499 1.00 98.81 87 ASN A O 1
ATOM 655 N N . GLY A 1 88 ? -14.214 -2.682 1.133 1.00 98.69 88 GLY A N 1
ATOM 656 C CA . GLY A 1 88 ? -15.083 -3.160 2.211 1.00 98.69 88 GLY A CA 1
ATOM 657 C C . GLY A 1 88 ? -14.609 -2.714 3.597 1.00 98.69 88 GLY A C 1
ATOM 658 O O . GLY A 1 88 ? -15.413 -2.226 4.388 1.00 98.69 88 GLY A O 1
ATOM 659 N N . ILE A 1 89 ? -13.302 -2.795 3.866 1.00 98.19 89 ILE A N 1
ATOM 660 C CA . ILE A 1 89 ? -12.693 -2.309 5.116 1.00 98.19 89 ILE A CA 1
ATOM 661 C C . ILE A 1 89 ? -12.911 -0.798 5.271 1.00 98.19 89 ILE A C 1
ATOM 663 O O . ILE A 1 89 ? -13.283 -0.334 6.348 1.00 98.19 89 ILE A O 1
ATOM 667 N N . SER A 1 90 ? -12.727 -0.024 4.197 1.00 97.81 90 SER A N 1
ATOM 668 C CA . SER A 1 90 ? -12.974 1.422 4.215 1.00 97.81 90 SER A CA 1
ATOM 669 C C . SER A 1 90 ? -14.447 1.743 4.509 1.00 97.81 90 SER A C 1
ATOM 671 O O . SER A 1 90 ? -14.735 2.583 5.363 1.00 97.81 90 SER A O 1
ATOM 673 N N . LEU A 1 91 ? -15.383 1.034 3.864 1.00 97.81 91 LEU A N 1
ATOM 674 C CA . LEU A 1 91 ? -16.830 1.200 4.065 1.00 97.81 91 LEU A CA 1
ATOM 675 C C . LEU A 1 91 ? -17.287 0.828 5.477 1.00 97.81 91 LEU A C 1
ATOM 677 O O . LEU A 1 91 ? -18.180 1.479 6.020 1.00 97.81 91 LEU A O 1
ATOM 681 N N . HIS A 1 92 ? -16.671 -0.195 6.072 1.00 96.88 92 HIS A N 1
ATOM 682 C CA . HIS A 1 92 ? -16.926 -0.599 7.453 1.00 96.88 92 HIS A CA 1
ATOM 683 C C . HIS A 1 92 ? -16.571 0.511 8.458 1.00 96.88 92 HIS A C 1
ATOM 685 O O . HIS A 1 92 ? -17.160 0.582 9.536 1.00 96.88 92 HIS A O 1
ATOM 691 N N . GLN A 1 93 ? -15.673 1.431 8.083 1.00 92.31 93 GLN A N 1
ATOM 692 C CA . GLN A 1 93 ? -15.114 2.475 8.944 1.00 92.31 93 GLN A CA 1
ATOM 693 C C . GLN A 1 93 ? -14.243 1.898 10.073 1.00 92.31 93 GLN A C 1
ATOM 695 O O . GLN A 1 93 ? -14.085 0.688 10.235 1.00 92.31 93 GLN A O 1
ATOM 700 N N . GLY A 1 94 ? -13.630 2.798 10.846 1.00 93.56 94 GLY A N 1
ATOM 701 C CA . GLY A 1 94 ? -12.726 2.444 11.944 1.00 93.56 94 GLY A CA 1
ATOM 702 C C . GLY A 1 94 ? -11.289 2.159 11.505 1.00 93.56 94 GLY A C 1
ATOM 703 O O . GLY A 1 94 ? -10.405 2.186 12.350 1.00 93.56 94 GLY A O 1
ATOM 704 N N . PHE A 1 95 ? -11.046 1.989 10.201 1.00 96.12 95 PHE A N 1
ATOM 705 C CA . PHE A 1 95 ? -9.733 1.683 9.636 1.00 96.12 95 PHE A CA 1
ATOM 706 C C . PHE A 1 95 ? -9.366 2.583 8.456 1.00 96.12 95 PHE A C 1
ATOM 708 O O . PHE A 1 95 ? -10.226 3.081 7.728 1.00 96.12 95 PHE A O 1
ATOM 715 N N . ARG A 1 96 ? -8.060 2.751 8.244 1.00 96.94 96 ARG A N 1
ATOM 716 C CA . ARG A 1 96 ? -7.465 3.317 7.034 1.00 96.94 96 ARG A CA 1
ATOM 717 C C . ARG A 1 96 ? -6.773 2.186 6.272 1.00 96.94 96 ARG A C 1
ATOM 719 O O . ARG A 1 96 ? -5.659 1.836 6.649 1.00 96.94 96 ARG A O 1
ATOM 726 N N . PRO A 1 97 ? -7.413 1.580 5.261 1.00 98.19 97 PRO A N 1
ATOM 727 C CA . PRO A 1 97 ? -6.817 0.458 4.556 1.00 98.19 97 PRO A CA 1
ATOM 728 C C . PRO A 1 97 ? -5.855 0.908 3.450 1.00 98.19 97 PRO A C 1
ATOM 730 O O . PRO A 1 97 ? -6.121 1.890 2.746 1.00 98.19 97 PRO A O 1
ATOM 733 N N . PHE A 1 98 ? -4.785 0.138 3.248 1.00 98.75 98 PHE A N 1
ATOM 734 C CA . PHE A 1 98 ? -3.949 0.214 2.051 1.00 98.75 98 PHE A CA 1
ATOM 735 C C . PHE A 1 98 ? -3.807 -1.143 1.345 1.00 98.75 98 PHE A C 1
ATOM 737 O O . PHE A 1 98 ? -3.895 -2.202 1.972 1.00 98.75 98 PHE A O 1
ATOM 744 N N . ALA A 1 99 ? -3.566 -1.095 0.037 1.00 98.75 99 ALA A N 1
ATOM 745 C CA . ALA A 1 99 ? -3.320 -2.250 -0.823 1.00 98.75 99 ALA A CA 1
ATOM 746 C C . ALA A 1 99 ? -2.075 -2.014 -1.686 1.00 98.75 99 ALA A C 1
ATOM 748 O O . ALA A 1 99 ? -1.906 -0.921 -2.226 1.00 98.75 99 ALA A O 1
ATOM 749 N N . ALA A 1 100 ? -1.221 -3.029 -1.831 1.00 98.81 100 ALA A N 1
ATOM 750 C CA . ALA A 1 100 ? 0.049 -2.912 -2.545 1.00 98.81 100 ALA A CA 1
ATOM 751 C C . ALA A 1 100 ? 0.265 -4.021 -3.587 1.00 98.81 100 ALA A C 1
ATOM 753 O O . ALA A 1 100 ? 0.035 -5.201 -3.314 1.00 98.81 100 ALA A O 1
ATOM 754 N N . THR A 1 101 ? 0.750 -3.638 -4.768 1.00 98.88 101 THR A N 1
ATOM 755 C CA . THR A 1 101 ? 1.216 -4.541 -5.838 1.00 98.88 101 THR A CA 1
ATOM 756 C C . THR A 1 101 ? 2.144 -3.764 -6.794 1.00 98.88 101 THR A C 1
ATOM 758 O O . THR A 1 101 ? 2.532 -2.624 -6.511 1.00 98.88 101 THR A O 1
ATOM 761 N N . PHE A 1 102 ? 2.566 -4.367 -7.901 1.00 98.75 102 PHE A N 1
ATOM 762 C CA . PHE A 1 102 ? 3.268 -3.663 -8.978 1.00 98.75 102 PHE A CA 1
ATOM 763 C C . PHE A 1 102 ? 2.284 -2.836 -9.804 1.00 98.75 102 PHE A C 1
ATOM 765 O O . PHE A 1 102 ? 1.130 -3.229 -9.972 1.00 98.75 102 PHE A O 1
ATOM 772 N N . LEU A 1 103 ? 2.730 -1.695 -10.334 1.00 98.69 103 LE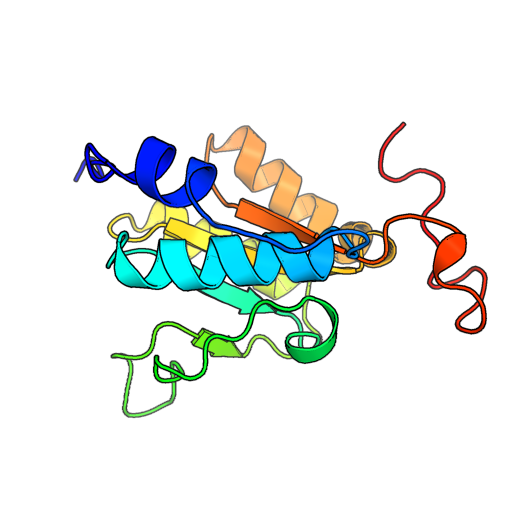U A N 1
ATOM 773 C CA . LEU A 1 103 ? 1.870 -0.798 -11.106 1.00 98.69 103 LEU A CA 1
ATOM 774 C C . LEU A 1 103 ? 1.265 -1.498 -12.330 1.00 98.69 103 LEU A C 1
ATOM 776 O O . LEU A 1 103 ? 0.078 -1.334 -12.596 1.00 98.69 103 LEU A O 1
ATOM 780 N N . VAL A 1 104 ? 2.039 -2.351 -13.000 1.00 98.75 104 VAL A N 1
ATOM 781 C CA . VAL A 1 104 ? 1.593 -3.131 -14.166 1.00 98.75 104 VAL A CA 1
ATOM 782 C C . VAL A 1 104 ? 0.423 -4.069 -13.836 1.00 98.75 104 VAL A C 1
ATOM 784 O O . VAL A 1 104 ? -0.447 -4.309 -14.665 1.00 98.75 104 VAL A O 1
ATOM 787 N N . PHE A 1 105 ? 0.330 -4.550 -12.591 1.00 98.81 105 PHE A N 1
ATOM 788 C CA . PHE A 1 105 ? -0.764 -5.413 -12.133 1.00 98.81 105 PHE A CA 1
ATOM 789 C C . PHE A 1 105 ? -1.956 -4.631 -11.570 1.00 98.81 105 PHE A C 1
ATOM 791 O O . PHE A 1 105 ? -2.954 -5.233 -11.168 1.00 98.81 105 PHE A O 1
ATOM 798 N N . SER A 1 106 ? -1.916 -3.294 -11.583 1.00 98.62 106 SER A N 1
ATOM 799 C CA . SER A 1 106 ? -3.070 -2.470 -11.205 1.00 98.62 106 SER A CA 1
ATOM 800 C C . SER A 1 106 ? -4.298 -2.756 -12.082 1.00 98.62 106 SER A C 1
ATOM 802 O O . SER A 1 106 ? -5.428 -2.683 -11.589 1.00 98.62 106 SER A O 1
ATOM 804 N N . ASP A 1 107 ? -4.099 -3.197 -13.330 1.00 98.75 107 ASP A N 1
ATOM 805 C CA . ASP A 1 107 ? -5.182 -3.595 -14.232 1.00 98.75 107 ASP A CA 1
ATOM 806 C C . ASP A 1 107 ? -6.042 -4.735 -13.674 1.00 98.75 107 ASP A C 1
ATOM 808 O O . ASP A 1 107 ? -7.268 -4.704 -13.818 1.00 98.75 107 ASP A O 1
ATOM 812 N N . TYR A 1 108 ? -5.453 -5.679 -12.928 1.00 98.88 108 TYR A N 1
ATOM 813 C CA . TYR A 1 108 ? -6.204 -6.774 -12.301 1.00 98.88 108 TYR A CA 1
ATOM 814 C C . TYR A 1 108 ? -7.236 -6.268 -11.284 1.00 98.88 108 TYR A C 1
ATOM 816 O O . TYR A 1 108 ? -8.272 -6.905 -11.079 1.00 98.88 108 TYR A O 1
ATOM 824 N N . MET A 1 109 ? -6.997 -5.111 -10.662 1.00 98.62 109 MET A N 1
ATOM 825 C CA . MET A 1 109 ? -7.877 -4.517 -9.649 1.00 98.62 109 MET A CA 1
ATOM 826 C C . MET A 1 109 ? -8.520 -3.194 -10.074 1.00 98.62 109 MET A C 1
ATOM 828 O O . MET A 1 109 ? -9.213 -2.560 -9.275 1.00 98.62 109 MET A O 1
ATOM 832 N N . ARG A 1 110 ? -8.368 -2.795 -11.340 1.00 98.69 110 ARG A N 1
ATOM 833 C CA . ARG A 1 110 ? -8.915 -1.549 -11.894 1.00 98.69 110 ARG A CA 1
ATOM 834 C C . ARG A 1 110 ? -10.421 -1.368 -11.643 1.00 98.69 110 ARG A C 1
ATOM 836 O O . ARG A 1 110 ? -10.814 -0.265 -11.252 1.00 98.69 110 ARG A O 1
ATOM 843 N N . PRO A 1 111 ? -11.288 -2.402 -11.747 1.00 98.81 111 PRO A N 1
ATOM 844 C CA . PRO A 1 111 ? -12.700 -2.260 -11.382 1.00 98.81 111 PRO A CA 1
ATOM 845 C C . PRO A 1 111 ? -12.919 -1.931 -9.897 1.00 98.81 111 PRO A C 1
ATOM 847 O O . PRO A 1 111 ? -13.802 -1.138 -9.569 1.00 98.81 111 PRO A O 1
ATOM 850 N N . ALA A 1 112 ? -12.100 -2.479 -8.996 1.00 98.81 112 ALA A N 1
ATOM 851 C CA . ALA A 1 112 ? -12.177 -2.176 -7.570 1.00 98.81 112 ALA A CA 1
ATOM 852 C C . ALA A 1 112 ? -11.712 -0.741 -7.267 1.00 98.81 112 ALA A C 1
ATOM 854 O O . ALA A 1 112 ? -12.376 -0.042 -6.502 1.00 98.81 112 ALA A O 1
ATOM 855 N N . ILE A 1 113 ? -10.650 -0.260 -7.925 1.00 98.81 113 ILE A N 1
ATOM 856 C CA . ILE A 1 113 ? -10.213 1.146 -7.837 1.00 98.81 113 ILE A CA 1
ATOM 857 C C . ILE A 1 113 ? -11.339 2.079 -8.303 1.00 98.81 113 ILE A C 1
ATOM 859 O O . ILE A 1 113 ? -11.669 3.056 -7.628 1.00 98.81 113 ILE A O 1
ATOM 863 N N . ARG A 1 114 ? -12.002 1.740 -9.419 1.00 98.81 114 ARG A N 1
ATOM 864 C CA . ARG A 1 114 ? -13.154 2.494 -9.934 1.00 98.81 114 ARG A CA 1
ATOM 865 C C . ARG A 1 114 ? -14.291 2.575 -8.913 1.00 98.81 114 ARG A C 1
ATOM 867 O O . ARG A 1 114 ? -14.875 3.643 -8.738 1.00 98.81 114 ARG A O 1
ATOM 874 N N . LEU A 1 115 ? -14.608 1.471 -8.234 1.00 98.88 115 LEU A N 1
ATOM 875 C CA . LEU A 1 115 ? -15.617 1.470 -7.172 1.00 98.88 115 LEU A CA 1
ATOM 876 C C . LEU A 1 115 ? -15.185 2.313 -5.970 1.00 98.88 115 LEU A C 1
ATOM 878 O O . LEU A 1 115 ? -16.015 3.045 -5.438 1.00 98.88 115 LEU A O 1
ATOM 882 N N . ALA A 1 116 ? -13.909 2.271 -5.577 1.00 98.75 116 ALA A N 1
ATOM 883 C CA . ALA A 1 116 ? -13.382 3.116 -4.507 1.00 98.75 116 ALA A CA 1
ATOM 884 C C . ALA A 1 116 ? -13.634 4.600 -4.806 1.00 98.75 116 ALA A C 1
ATOM 886 O O . ALA A 1 116 ? -14.206 5.311 -3.981 1.00 98.75 116 ALA A O 1
ATOM 887 N N . ALA A 1 117 ? -13.299 5.042 -6.023 1.00 98.69 117 ALA A N 1
ATOM 888 C CA . ALA A 1 117 ? -13.527 6.411 -6.475 1.00 98.69 117 ALA A CA 1
ATOM 889 C C . ALA A 1 117 ? -15.022 6.778 -6.491 1.00 98.69 117 ALA A C 1
ATOM 891 O O . ALA A 1 117 ? -15.412 7.810 -5.943 1.00 98.69 117 ALA A O 1
ATOM 892 N N . LEU A 1 118 ? -15.875 5.913 -7.055 1.00 98.75 118 LEU A N 1
ATOM 893 C CA . LEU A 1 118 ? -17.323 6.145 -7.138 1.00 98.75 118 LEU A CA 1
ATOM 894 C C . LEU A 1 118 ? -17.976 6.249 -5.751 1.00 98.75 118 LEU A C 1
ATOM 896 O O . LEU A 1 118 ? 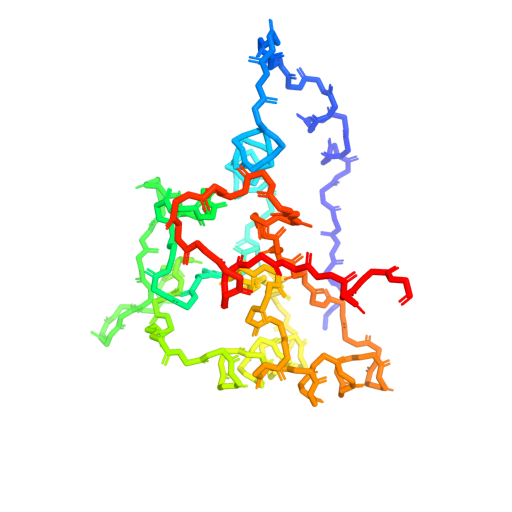-18.824 7.108 -5.519 1.00 98.75 118 LEU A O 1
ATOM 900 N N . MET A 1 119 ? -17.554 5.393 -4.822 1.00 98.50 119 MET A N 1
ATOM 901 C CA . MET A 1 119 ? -18.033 5.364 -3.439 1.00 98.50 119 MET A CA 1
ATOM 902 C C . MET A 1 119 ? -17.330 6.393 -2.541 1.00 98.50 119 MET A C 1
ATOM 904 O O . MET A 1 119 ? -17.621 6.441 -1.345 1.00 98.50 119 MET A O 1
ATOM 908 N N . LY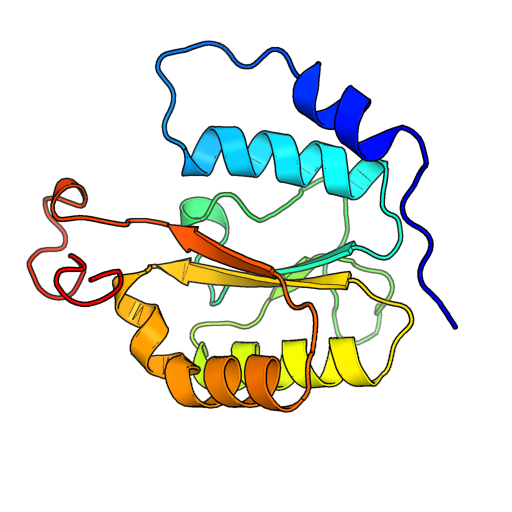S A 1 120 ? -16.401 7.192 -3.087 1.00 98.00 120 LYS A N 1
ATOM 909 C CA . LYS A 1 120 ? -15.571 8.163 -2.354 1.00 98.00 120 LYS A CA 1
ATOM 910 C C . LYS A 1 120 ? -14.824 7.534 -1.171 1.00 98.00 120 LYS A C 1
ATOM 912 O O . LYS A 1 120 ? -14.717 8.132 -0.103 1.00 98.00 120 LYS A O 1
ATOM 917 N N . GLN A 1 121 ? -14.337 6.308 -1.355 1.00 97.94 121 GLN A N 1
ATOM 918 C CA . GLN A 1 121 ? -13.592 5.576 -0.339 1.00 97.94 121 GLN A CA 1
ATOM 919 C C . GLN A 1 121 ? -12.116 5.970 -0.366 1.00 97.94 121 GLN A C 1
ATOM 921 O O . GLN A 1 121 ? -11.464 5.835 -1.402 1.00 97.94 121 GLN A O 1
ATOM 926 N N . PRO A 1 122 ? -11.562 6.436 0.761 1.00 96.31 122 PRO A N 1
ATOM 927 C CA . PRO A 1 122 ? -10.207 6.962 0.803 1.00 96.31 122 PRO A CA 1
ATOM 928 C C . PRO A 1 122 ? -9.173 5.857 1.095 1.00 96.31 122 PRO A C 1
ATOM 930 O O . PRO A 1 122 ? -8.428 5.926 2.082 1.00 96.31 122 PRO A O 1
ATOM 933 N N . VAL A 1 123 ? -9.182 4.829 0.240 1.00 98.06 123 VAL A N 1
ATOM 934 C CA . VAL A 1 123 ? -8.221 3.714 0.206 1.00 98.06 123 VAL A CA 1
ATOM 935 C C . VAL A 1 123 ? -6.877 4.210 -0.324 1.00 98.06 123 VAL A C 1
ATOM 937 O O . VAL A 1 123 ? -6.834 5.007 -1.259 1.00 98.06 123 VAL A O 1
ATOM 940 N N . ILE A 1 124 ? -5.781 3.719 0.254 1.00 98.38 124 ILE A N 1
ATOM 941 C CA . ILE A 1 124 ? -4.422 4.029 -0.198 1.00 98.38 124 ILE A CA 1
ATOM 942 C C . ILE A 1 124 ? -3.925 2.890 -1.095 1.00 98.38 124 ILE A C 1
ATOM 944 O O . ILE A 1 124 ? -3.905 1.732 -0.679 1.00 98.38 124 ILE A O 1
ATOM 948 N N . TYR A 1 125 ? -3.495 3.206 -2.314 1.00 98.56 125 TYR A N 1
ATOM 949 C CA . TYR A 1 125 ? -2.874 2.235 -3.216 1.00 98.56 125 TYR A CA 1
ATOM 950 C C . TYR A 1 125 ? -1.372 2.494 -3.301 1.00 98.56 125 TYR A C 1
ATOM 952 O O . TYR A 1 125 ? -0.951 3.597 -3.641 1.00 98.56 125 TYR A O 1
ATOM 960 N N . VAL A 1 126 ? -0.570 1.480 -2.981 1.00 98.69 126 VAL A N 1
ATOM 961 C CA . VAL A 1 126 ? 0.893 1.526 -3.072 1.00 98.69 126 VAL A CA 1
ATOM 962 C C . VAL A 1 126 ? 1.318 0.722 -4.295 1.00 98.69 126 VAL A C 1
ATOM 964 O O . VAL A 1 126 ? 1.515 -0.492 -4.224 1.00 98.69 126 VAL A O 1
ATOM 967 N N . PHE A 1 127 ? 1.435 1.407 -5.430 1.00 98.69 127 PHE A N 1
ATOM 968 C CA . PHE A 1 127 ? 1.958 0.826 -6.661 1.00 98.69 127 PHE A CA 1
ATOM 969 C C . PHE A 1 127 ? 3.451 1.121 -6.780 1.00 98.69 127 PHE A C 1
ATOM 971 O O . PHE A 1 127 ? 3.883 2.266 -6.697 1.00 98.69 127 PHE A O 1
ATOM 978 N N . THR A 1 128 ? 4.244 0.064 -6.934 1.00 98.69 128 THR A N 1
ATOM 979 C CA . THR A 1 128 ? 5.705 0.146 -7.118 1.00 98.69 128 THR A CA 1
ATOM 980 C C . THR A 1 128 ? 6.084 -0.373 -8.502 1.00 98.69 128 THR A C 1
ATOM 982 O O . THR A 1 128 ? 5.196 -0.833 -9.214 1.00 98.69 128 THR A O 1
ATOM 985 N N . HIS A 1 129 ? 7.377 -0.372 -8.857 1.00 98.38 129 HIS A N 1
ATOM 986 C CA . HIS A 1 129 ? 7.843 -0.888 -10.156 1.00 98.38 129 HIS A CA 1
ATOM 987 C C . HIS A 1 129 ? 7.106 -0.172 -11.296 1.00 98.38 129 HIS A C 1
ATOM 989 O O . HIS A 1 129 ? 6.328 -0.765 -12.031 1.00 98.38 129 HIS A O 1
ATOM 995 N N . ASP A 1 130 ? 7.262 1.147 -11.331 1.00 97.88 130 ASP A N 1
ATOM 996 C CA . ASP A 1 130 ? 6.380 2.087 -12.023 1.00 97.88 130 ASP A CA 1
ATOM 997 C C . 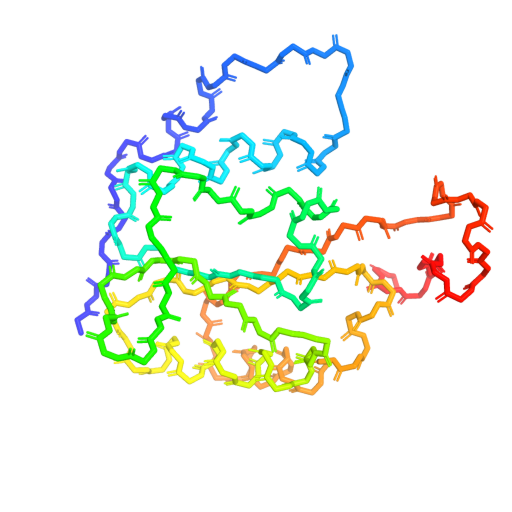ASP A 1 130 ? 6.747 2.340 -13.491 1.00 97.88 130 ASP A C 1
ATOM 999 O O . ASP A 1 130 ? 6.116 3.164 -14.144 1.00 97.88 130 ASP A O 1
ATOM 1003 N N . SER A 1 131 ? 7.773 1.674 -14.015 1.00 97.75 131 SER A N 1
ATOM 1004 C CA . SER A 1 131 ? 8.348 2.016 -15.315 1.00 97.75 131 SER A CA 1
ATOM 1005 C C . SER A 1 131 ? 9.152 0.869 -15.927 1.00 97.75 131 SER A C 1
ATOM 1007 O O . SER A 1 131 ? 9.370 -0.178 -15.318 1.00 97.75 131 SER A O 1
ATOM 1009 N N . ILE A 1 132 ? 9.680 1.103 -17.129 1.00 97.50 132 ILE A N 1
ATOM 1010 C CA . ILE A 1 132 ? 10.608 0.196 -17.821 1.00 97.50 132 ILE A CA 1
ATOM 1011 C C . ILE A 1 132 ? 11.901 -0.096 -17.035 1.00 97.50 132 ILE A C 1
ATOM 1013 O O . ILE A 1 132 ? 12.583 -1.077 -17.325 1.00 97.50 132 ILE A O 1
ATOM 1017 N N . PHE A 1 133 ? 12.225 0.700 -16.006 1.00 97.25 133 PHE A N 1
ATOM 1018 C CA . PHE A 1 133 ? 13.391 0.490 -15.136 1.00 97.25 133 PHE A CA 1
ATOM 1019 C C . PHE A 1 133 ? 13.300 -0.767 -14.257 1.00 97.25 133 PHE A C 1
ATOM 1021 O O . PHE A 1 133 ? 14.241 -1.066 -13.526 1.00 97.25 133 PHE A O 1
ATOM 1028 N N . VAL A 1 134 ? 12.200 -1.522 -14.339 1.00 97.25 134 VAL A N 1
ATOM 1029 C CA . VAL A 1 134 ? 12.123 -2.890 -13.809 1.00 97.25 134 VAL A CA 1
ATOM 1030 C C . VAL A 1 134 ? 13.187 -3.802 -14.430 1.00 97.25 134 VAL A C 1
ATOM 1032 O O . VAL A 1 134 ? 13.730 -4.641 -13.721 1.00 97.25 134 VAL A O 1
ATOM 1035 N N . GLY A 1 135 ? 13.526 -3.620 -15.712 1.00 97.69 135 GLY A N 1
ATOM 1036 C CA . GLY A 1 135 ? 14.624 -4.352 -16.347 1.00 97.69 135 GLY A CA 1
ATOM 1037 C C . GLY A 1 135 ? 14.255 -5.782 -16.746 1.00 97.69 135 GLY A C 1
ATOM 1038 O O . GLY A 1 135 ? 13.410 -5.990 -17.617 1.00 97.69 135 GLY A O 1
ATOM 1039 N N . GLU A 1 136 ? 14.926 -6.762 -16.152 1.00 97.44 136 GLU A N 1
ATOM 1040 C CA . GLU A 1 136 ? 15.015 -8.144 -16.634 1.00 97.44 136 GLU A CA 1
ATOM 1041 C C . GLU A 1 136 ? 13.691 -8.924 -16.616 1.00 97.44 136 GLU A C 1
ATOM 1043 O O . GLU A 1 136 ? 13.535 -9.847 -17.415 1.00 97.44 136 GLU A O 1
ATOM 1048 N N . ASP A 1 137 ? 12.714 -8.531 -15.790 1.00 97.69 137 ASP A N 1
ATOM 1049 C CA . ASP A 1 137 ? 11.377 -9.157 -15.780 1.00 97.69 137 ASP A CA 1
ATOM 1050 C C . ASP A 1 137 ? 10.593 -8.909 -17.089 1.00 97.69 137 ASP A C 1
ATOM 1052 O O . ASP A 1 137 ? 9.604 -9.589 -17.383 1.00 97.69 137 ASP A O 1
ATOM 1056 N N . GLY A 1 138 ? 11.057 -7.959 -17.908 1.00 98.19 138 GLY A N 1
ATOM 1057 C CA . GLY A 1 138 ? 10.605 -7.769 -19.280 1.00 98.19 138 GLY A CA 1
ATOM 1058 C C . GLY A 1 138 ? 9.254 -7.057 -19.422 1.00 98.19 138 GLY A C 1
ATOM 1059 O O . GLY A 1 138 ? 8.683 -6.558 -18.451 1.00 98.19 138 GLY A O 1
ATOM 1060 N N . PRO A 1 139 ? 8.718 -6.987 -20.655 1.00 98.12 139 PRO A N 1
ATOM 1061 C CA . PRO A 1 139 ? 7.602 -6.101 -20.998 1.00 98.12 139 PRO A CA 1
ATOM 1062 C C . PRO A 1 139 ? 6.299 -6.431 -20.263 1.00 98.12 139 PRO A C 1
ATOM 1064 O O . PRO A 1 139 ? 5.453 -5.565 -20.096 1.00 98.12 139 PRO A O 1
ATOM 1067 N N . THR A 1 140 ? 6.128 -7.665 -19.786 1.00 98.38 140 THR A N 1
ATOM 1068 C CA . THR A 1 140 ? 4.947 -8.059 -19.003 1.00 98.38 140 THR A CA 1
ATOM 1069 C C . THR A 1 140 ? 4.939 -7.476 -17.589 1.00 98.38 140 THR A C 1
ATOM 1071 O O . THR A 1 140 ? 3.896 -7.499 -16.939 1.00 98.38 140 THR A O 1
ATOM 1074 N N . HIS A 1 141 ? 6.077 -6.957 -17.117 1.00 98.56 141 HIS A N 1
ATOM 1075 C CA . HIS A 1 141 ? 6.249 -6.370 -15.787 1.00 98.56 141 HIS A CA 1
ATOM 1076 C C . HIS A 1 141 ? 6.542 -4.865 -15.822 1.00 98.56 141 HIS A C 1
ATOM 1078 O O . HIS A 1 141 ? 6.733 -4.250 -14.775 1.00 98.56 141 HIS A O 1
ATOM 1084 N N . GLN A 1 142 ? 6.594 -4.273 -17.013 1.00 98.44 142 GLN A N 1
ATOM 1085 C CA . GLN A 1 142 ? 6.970 -2.882 -17.227 1.00 98.44 142 GLN A CA 1
ATOM 1086 C C . GLN A 1 142 ? 5.715 -2.073 -17.584 1.00 98.44 142 GLN A C 1
ATOM 1088 O O . GLN A 1 142 ? 5.176 -2.255 -18.674 1.00 98.44 142 GLN A O 1
ATOM 1093 N N . PRO A 1 143 ? 5.229 -1.196 -16.689 1.00 97.88 143 PRO A N 1
ATOM 1094 C CA . PRO A 1 143 ? 4.110 -0.303 -16.983 1.00 97.88 143 PRO A CA 1
ATOM 1095 C C . PRO A 1 143 ? 4.418 0.629 -18.158 1.00 97.88 143 PRO A C 1
ATOM 1097 O O . PRO A 1 143 ? 5.546 1.120 -18.273 1.00 97.88 143 PRO A O 1
ATOM 1100 N N . VAL A 1 144 ? 3.406 0.917 -18.981 1.00 97.81 144 VAL A N 1
ATOM 1101 C CA . VAL A 1 144 ? 3.504 1.874 -20.098 1.00 97.81 144 VAL A CA 1
ATOM 1102 C C . VAL A 1 144 ? 2.317 2.842 -20.084 1.00 97.81 144 VAL A C 1
ATOM 1104 O O . VAL A 1 144 ? 2.512 4.049 -20.066 1.00 97.81 144 VAL A O 1
ATOM 1107 N N . GLU A 1 145 ? 1.092 2.326 -20.030 1.00 97.25 145 GLU A N 1
ATOM 1108 C CA . GLU A 1 145 ? -0.173 3.066 -20.171 1.00 97.25 145 GLU A CA 1
ATOM 1109 C C . GLU A 1 145 ? -0.872 3.391 -18.837 1.00 97.25 145 GLU A C 1
ATOM 1111 O O . GLU A 1 145 ? -2.020 3.834 -18.801 1.00 97.25 145 GLU A O 1
ATOM 1116 N N . HIS A 1 146 ? -0.227 3.091 -17.709 1.00 98.00 146 HIS A N 1
ATOM 1117 C CA . HIS A 1 146 ? -0.893 3.071 -16.402 1.00 98.00 146 HIS A CA 1
ATOM 1118 C C . HIS A 1 146 ? -1.064 4.454 -15.756 1.00 98.00 146 HIS A C 1
ATOM 1120 O O . HIS A 1 146 ? -1.877 4.589 -14.841 1.00 98.00 146 HIS A O 1
ATOM 1126 N N . VAL A 1 147 ? -0.310 5.466 -16.196 1.00 89.44 147 VAL A N 1
ATOM 1127 C CA . VAL A 1 147 ? -0.256 6.811 -15.583 1.00 89.44 147 VAL A CA 1
ATOM 1128 C C . VAL A 1 147 ? -0.593 7.963 -16.537 1.00 89.44 147 VAL A C 1
ATOM 1130 O O . VAL A 1 147 ? -0.766 9.085 -16.058 1.00 89.44 147 VAL A O 1
ATOM 1133 N N . GLU A 1 148 ? -0.743 7.697 -17.840 1.00 56.50 148 GLU A N 1
ATOM 1134 C CA . GLU A 1 148 ? -0.988 8.697 -18.896 1.00 56.50 148 GLU A CA 1
ATOM 1135 C C . GLU A 1 148 ? -2.129 8.287 -19.838 1.00 56.50 148 GLU A C 1
ATOM 1137 O O . GLU A 1 148 ? -2.121 7.135 -20.329 1.00 56.50 148 GLU A O 1
#